Protein AF-X1SWH5-F1 (afdb_monomer_lite)

Radius of gyration: 16.76 Å; chains: 1; bounding box: 36×32×50 Å

InterPro domains:
  IPR051198 Tetrapyrrole and bacteriochlorophyll biosynthesis methyltransferases [PTHR43409] (1-98)
  IPR058240 Radical SAM superfamily [SSF102114] (1-66)

Secondary structure (DSSP, 8-state):
-B--TT--TTHHHHHHHHHHHTT-S-----B----TTSHHHHHHHHTT-B----GGG-SSSS--B--SSS-HHHHHHHHHHHHHHHTSHHHHHHTPPPTTSHHHHHHHHHHHHHHHHHTTSPPPS------PPP-

Organism: NCBI:txid412755

pLDDT: mean 90.1, std 16.13, range [32.81, 98.31]

Foldseek 3Di:
DDQAQPDALCVLVVVLVVCLVVLDLDDAFFDDADDPPDPVVVVQVVVVFQQADPPVQSPRQADRGAHNHDGSVSRNVSSLVSLQSCLPPVSLVSNQDDCVCVVSNVVSVVVSVVSNVVSVDDDDPDDDDPDDPDD

Structure (mmCIF, N/CA/C/O backbone):
data_AF-X1SWH5-F1
#
_entry.id   AF-X1SWH5-F1
#
loop_
_atom_site.group_PDB
_atom_site.id
_atom_site.type_symbol
_atom_site.label_atom_id
_atom_site.label_alt_id
_atom_site.label_comp_id
_atom_site.label_asym_id
_atom_site.label_entity_id
_atom_site.label_seq_id
_atom_site.pdbx_PDB_ins_code
_atom_site.Cartn_x
_atom_site.Cartn_y
_atom_site.Cartn_z
_atom_site.occupancy
_atom_site.B_iso_or_equiv
_atom_site.auth_seq_id
_atom_site.auth_comp_id
_atom_site.auth_asym_id
_atom_site.auth_atom_id
_atom_site.pdbx_PDB_model_num
ATOM 1 N N . MET A 1 1 ? -5.096 -1.523 -1.418 1.00 94.25 1 MET A N 1
ATOM 2 C CA . MET A 1 1 ? -5.476 -1.050 -0.074 1.00 94.25 1 MET A CA 1
ATOM 3 C C . MET A 1 1 ? -5.381 -2.231 0.873 1.00 94.25 1 MET A C 1
ATOM 5 O O . MET A 1 1 ? -5.726 -3.319 0.433 1.00 94.25 1 MET A O 1
ATOM 9 N N . PHE A 1 2 ? -4.889 -2.026 2.092 1.00 97.81 2 PHE A N 1
ATOM 10 C CA . PHE A 1 2 ? -4.657 -3.067 3.101 1.00 97.81 2 PHE A CA 1
ATOM 11 C C . PHE A 1 2 ? -5.334 -2.720 4.430 1.00 97.81 2 PHE A C 1
ATOM 13 O O . PHE A 1 2 ? -5.480 -1.539 4.747 1.00 97.81 2 PHE A O 1
ATOM 20 N N . GLY A 1 3 ? -5.667 -3.735 5.225 1.00 96.00 3 GLY A N 1
ATOM 21 C CA . GLY A 1 3 ? -6.173 -3.590 6.594 1.00 96.00 3 GLY A CA 1
ATOM 22 C C . GLY A 1 3 ? -7.627 -4.029 6.770 1.00 96.00 3 GLY A C 1
ATOM 23 O O . GLY A 1 3 ? -8.242 -3.705 7.781 1.00 96.00 3 GLY A O 1
ATOM 24 N N . PHE A 1 4 ? -8.209 -4.744 5.807 1.00 97.00 4 PHE A N 1
ATOM 25 C CA . PHE A 1 4 ? -9.553 -5.293 5.984 1.00 97.00 4 PHE A CA 1
ATOM 26 C C . PHE A 1 4 ? -9.565 -6.373 7.078 1.00 97.00 4 PHE A C 1
ATOM 28 O O . PHE A 1 4 ? -8.601 -7.115 7.231 1.00 97.00 4 PHE A O 1
ATOM 35 N N . ASP A 1 5 ? -10.683 -6.523 7.799 1.00 95.44 5 ASP A N 1
ATOM 36 C CA . ASP A 1 5 ? -10.810 -7.473 8.925 1.00 95.44 5 ASP A CA 1
ATOM 37 C C . ASP A 1 5 ? -10.507 -8.938 8.538 1.00 95.44 5 ASP A C 1
ATOM 39 O O . ASP A 1 5 ? -10.066 -9.738 9.362 1.00 95.44 5 ASP A O 1
ATOM 43 N N . SER A 1 6 ? -10.730 -9.302 7.272 1.00 95.88 6 SER A N 1
ATOM 44 C CA . SER A 1 6 ? -10.444 -10.639 6.741 1.00 95.88 6 SER A CA 1
ATOM 45 C C . SER A 1 6 ? -8.969 -10.879 6.403 1.00 95.88 6 SER A C 1
ATOM 47 O O . SER A 1 6 ? -8.603 -12.016 6.105 1.00 95.88 6 SER A O 1
ATOM 49 N N . GLU A 1 7 ? -8.144 -9.834 6.382 1.00 97.00 7 GLU A N 1
ATOM 50 C CA . GLU A 1 7 ? -6.743 -9.880 5.961 1.00 97.00 7 GLU A CA 1
ATOM 51 C C . GLU A 1 7 ? -5.811 -10.116 7.152 1.00 97.00 7 GLU A C 1
ATOM 53 O O . GLU A 1 7 ? -6.031 -9.597 8.241 1.00 97.00 7 GLU A O 1
ATOM 58 N N . ASP A 1 8 ? -4.754 -10.891 6.923 1.00 96.44 8 ASP A N 1
ATOM 59 C CA . ASP A 1 8 ? -3.642 -11.104 7.850 1.00 96.44 8 ASP A CA 1
ATOM 60 C C . ASP A 1 8 ? -2.317 -10.697 7.171 1.00 96.44 8 ASP A C 1
ATOM 62 O O . ASP A 1 8 ? -2.311 -10.217 6.033 1.00 96.44 8 ASP A O 1
ATOM 66 N N . ASN A 1 9 ? -1.183 -10.897 7.844 1.00 96.12 9 ASN A N 1
ATOM 67 C CA . ASN A 1 9 ? 0.137 -10.495 7.349 1.00 96.12 9 ASN A CA 1
ATOM 68 C C . ASN A 1 9 ? 0.542 -11.102 5.983 1.00 96.12 9 ASN A C 1
ATOM 70 O O . ASN A 1 9 ? 1.420 -10.553 5.318 1.00 96.12 9 ASN A O 1
ATOM 74 N N . ASN A 1 10 ? -0.089 -12.182 5.502 1.00 97.56 10 ASN A N 1
ATOM 75 C CA . ASN A 1 10 ? 0.206 -12.737 4.171 1.00 97.56 10 ASN A CA 1
ATOM 76 C C . ASN A 1 10 ? -0.327 -11.871 3.015 1.00 97.56 10 ASN A C 1
ATOM 78 O O . ASN A 1 10 ? 0.060 -12.072 1.858 1.00 97.56 10 ASN A O 1
ATOM 82 N N . ILE A 1 11 ? -1.220 -10.913 3.295 1.00 98.25 11 ILE A N 1
ATOM 83 C CA . ILE A 1 11 ? -1.898 -10.143 2.249 1.00 98.25 11 ILE A CA 1
ATOM 84 C C . ILE A 1 11 ? -0.929 -9.292 1.429 1.00 98.25 11 ILE A C 1
ATOM 86 O O . ILE A 1 11 ? -1.122 -9.132 0.218 1.00 98.25 11 ILE A O 1
ATOM 90 N N . PHE A 1 12 ? 0.125 -8.774 2.066 1.00 98.25 12 PHE A N 1
ATOM 91 C CA . PHE A 1 12 ? 1.104 -7.903 1.423 1.00 98.25 12 PHE A CA 1
ATOM 92 C C . PHE A 1 12 ? 1.818 -8.645 0.296 1.00 98.25 12 PHE A C 1
ATOM 94 O O . PHE A 1 12 ? 1.812 -8.185 -0.847 1.00 98.25 12 PHE A O 1
ATOM 101 N N . GLU A 1 13 ? 2.359 -9.828 0.597 1.00 98.25 13 GLU A N 1
ATOM 102 C CA . GLU A 1 13 ? 3.060 -10.675 -0.369 1.00 98.25 13 GLU A CA 1
ATOM 103 C C . GLU A 1 13 ? 2.132 -11.094 -1.506 1.00 98.25 13 GLU A C 1
ATOM 105 O O . GLU A 1 13 ? 2.430 -10.845 -2.674 1.00 98.25 13 GLU A O 1
ATOM 110 N N . ARG A 1 14 ? 0.946 -11.616 -1.175 1.00 98.25 14 ARG A N 1
ATOM 111 C CA . ARG A 1 14 ? -0.039 -12.060 -2.173 1.00 98.25 14 ARG A CA 1
ATOM 112 C C . ARG A 1 14 ? -0.435 -10.946 -3.136 1.00 98.25 14 ARG A C 1
ATOM 114 O O . ARG A 1 14 ? -0.593 -11.187 -4.335 1.00 98.25 14 ARG A O 1
ATOM 121 N N . THR A 1 15 ? -0.5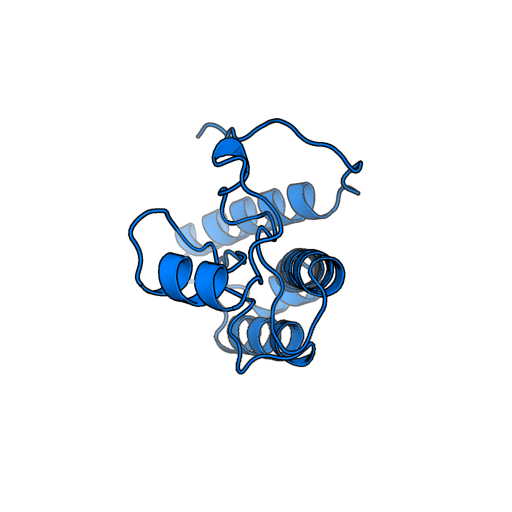98 -9.730 -2.624 1.00 98.31 15 THR A N 1
ATOM 122 C CA . THR A 1 15 ? -0.971 -8.567 -3.435 1.00 98.31 15 THR A CA 1
ATOM 123 C C . THR A 1 15 ? 0.185 -8.132 -4.332 1.00 98.31 15 THR A C 1
ATOM 125 O O . THR A 1 15 ? -0.009 -7.895 -5.527 1.00 98.31 15 THR A O 1
ATOM 128 N N . VAL A 1 16 ? 1.405 -8.071 -3.800 1.00 98.19 16 VAL A N 1
ATOM 129 C CA . VAL A 1 16 ? 2.598 -7.738 -4.589 1.00 98.19 16 VAL A CA 1
ATOM 130 C C . VAL A 1 16 ? 2.844 -8.781 -5.681 1.00 98.19 16 VAL A C 1
ATOM 132 O O . VAL A 1 16 ? 3.058 -8.420 -6.838 1.00 98.19 16 VAL A O 1
ATOM 135 N N . ASP A 1 17 ? 2.730 -10.066 -5.369 1.00 98.06 17 ASP A N 1
ATOM 136 C CA . ASP A 1 17 ? 2.888 -11.138 -6.349 1.00 98.06 17 ASP A CA 1
ATOM 137 C C . ASP A 1 17 ? 1.825 -11.086 -7.440 1.00 98.06 17 ASP A C 1
ATOM 139 O O . ASP A 1 17 ? 2.138 -11.227 -8.627 1.00 98.06 17 ASP A O 1
ATOM 143 N N . PHE A 1 18 ? 0.574 -10.813 -7.068 1.00 98.12 18 PHE A N 1
ATOM 144 C CA . PHE A 1 18 ? -0.502 -10.611 -8.028 1.00 98.12 18 PHE A CA 1
ATOM 145 C C . PHE A 1 18 ? -0.192 -9.459 -8.993 1.00 98.12 18 PHE A C 1
ATOM 147 O O . PHE A 1 18 ? -0.235 -9.648 -10.211 1.00 98.12 18 PHE A O 1
ATOM 154 N N . THR A 1 19 ? 0.167 -8.286 -8.464 1.00 97.56 19 THR A N 1
ATOM 155 C CA . THR A 1 19 ? 0.469 -7.091 -9.274 1.00 97.56 19 THR A CA 1
ATOM 156 C C . THR A 1 19 ? 1.688 -7.286 -10.182 1.00 97.56 19 THR A C 1
ATOM 158 O O . THR A 1 19 ? 1.680 -6.843 -11.334 1.00 97.56 19 THR A O 1
ATOM 161 N N . LYS A 1 20 ? 2.706 -8.023 -9.716 1.00 96.75 20 LYS A N 1
ATOM 162 C CA . LYS A 1 20 ? 3.853 -8.447 -10.531 1.00 96.75 20 LYS A CA 1
ATOM 163 C C . LYS A 1 20 ? 3.450 -9.395 -11.650 1.00 96.75 20 LYS A C 1
ATOM 165 O O . LYS A 1 20 ? 3.885 -9.216 -12.787 1.00 96.75 20 LYS A O 1
ATOM 170 N N . ARG A 1 21 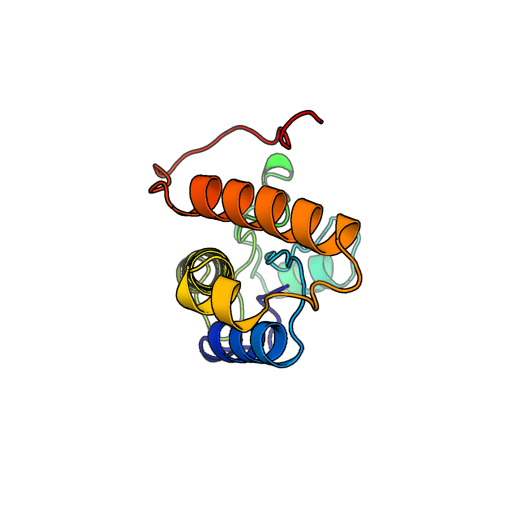? 2.611 -10.388 -11.347 1.00 97.38 21 ARG A N 1
ATOM 171 C CA . ARG A 1 21 ? 2.163 -11.408 -12.302 1.00 97.38 21 ARG A CA 1
ATOM 172 C C . ARG A 1 21 ? 1.390 -10.806 -13.470 1.00 97.38 21 ARG A C 1
ATOM 174 O O . ARG A 1 21 ? 1.618 -11.208 -14.606 1.00 97.38 21 ARG A O 1
ATOM 181 N N . ILE A 1 22 ? 0.519 -9.834 -13.204 1.00 97.31 22 ILE A N 1
ATOM 182 C CA . ILE A 1 22 ? -0.249 -9.144 -14.254 1.00 97.31 22 ILE A CA 1
ATOM 183 C C . ILE A 1 22 ? 0.536 -8.014 -14.937 1.00 97.31 22 ILE A C 1
ATOM 185 O O . ILE A 1 22 ? 0.008 -7.375 -15.840 1.00 97.31 22 ILE A O 1
ATOM 189 N N . ARG A 1 23 ? 1.791 -7.777 -14.524 1.00 96.25 23 ARG A N 1
ATOM 190 C CA . ARG A 1 23 ? 2.688 -6.751 -15.072 1.00 96.25 23 ARG A CA 1
ATOM 191 C C . ARG A 1 23 ? 2.065 -5.352 -15.088 1.00 96.25 23 ARG A C 1
ATOM 193 O O . ARG A 1 23 ? 2.104 -4.674 -16.111 1.00 96.25 23 ARG A O 1
ATOM 200 N N . LEU A 1 24 ? 1.495 -4.917 -13.958 1.00 96.62 24 LEU A N 1
ATOM 201 C CA . LEU A 1 24 ? 1.074 -3.516 -13.822 1.00 96.62 24 LEU A CA 1
ATOM 202 C C . LEU A 1 24 ? 2.264 -2.593 -14.065 1.00 96.62 24 LEU A C 1
ATOM 204 O O . LEU A 1 24 ? 3.354 -2.900 -13.596 1.00 96.62 24 LEU A O 1
ATOM 208 N N . ASP A 1 25 ? 2.063 -1.461 -14.732 1.00 95.69 25 ASP A N 1
ATOM 209 C CA . ASP A 1 25 ? 3.144 -0.496 -14.957 1.00 95.69 25 ASP A CA 1
ATOM 210 C C . ASP A 1 25 ? 3.513 0.224 -13.653 1.00 95.69 25 ASP A C 1
ATOM 212 O O . ASP A 1 25 ? 4.694 0.324 -13.309 1.00 95.69 25 ASP A O 1
ATOM 216 N N . LEU A 1 26 ? 2.486 0.643 -12.905 1.00 96.19 26 LEU A N 1
ATOM 217 C CA . LEU A 1 26 ? 2.561 1.342 -11.624 1.00 96.19 26 LEU A CA 1
ATOM 218 C C . LEU A 1 26 ? 1.501 0.789 -10.666 1.00 96.19 26 LEU A C 1
ATOM 220 O O . LEU A 1 26 ? 0.443 0.323 -11.093 1.00 96.19 26 LEU A O 1
ATOM 224 N N . ALA A 1 27 ? 1.781 0.863 -9.370 1.00 96.19 27 ALA A N 1
ATOM 225 C CA . ALA A 1 27 ? 0.846 0.500 -8.314 1.00 96.19 27 ALA A CA 1
ATOM 226 C C . ALA A 1 27 ? 0.945 1.493 -7.154 1.00 96.19 27 ALA A C 1
ATOM 228 O O . ALA A 1 27 ? 2.024 2.023 -6.874 1.00 96.19 27 ALA A O 1
ATOM 229 N N . GLN A 1 28 ? -0.186 1.709 -6.481 1.00 95.50 28 GLN A N 1
ATOM 230 C CA . GLN A 1 28 ? -0.258 2.442 -5.223 1.00 95.50 28 GLN A CA 1
ATOM 231 C C . GLN A 1 28 ? -0.747 1.512 -4.116 1.00 95.50 28 GLN A C 1
ATOM 233 O O . GLN A 1 28 ? -1.763 0.829 -4.268 1.00 95.50 28 GLN A O 1
ATOM 238 N N . PHE A 1 29 ? -0.037 1.511 -2.991 1.00 96.56 29 PHE A N 1
ATOM 239 C CA . PHE A 1 29 ? -0.416 0.748 -1.809 1.00 96.56 29 PHE A CA 1
ATOM 240 C C . PHE A 1 29 ? -0.786 1.694 -0.670 1.00 96.56 29 PHE A C 1
ATOM 242 O O . PHE A 1 29 ? 0.028 2.500 -0.221 1.00 96.56 29 PHE A O 1
ATOM 249 N N . THR A 1 30 ? -2.023 1.572 -0.205 1.00 96.31 30 THR A N 1
ATOM 250 C CA . THR A 1 30 ? -2.633 2.421 0.821 1.00 96.31 30 THR A CA 1
ATOM 251 C C . THR A 1 30 ? -3.127 1.592 1.998 1.00 96.31 30 THR A C 1
ATOM 253 O O . THR A 1 30 ? -3.363 0.387 1.862 1.00 96.31 30 THR A O 1
ATOM 256 N N . VAL A 1 31 ? -3.315 2.250 3.137 1.00 96.00 31 VAL A N 1
ATOM 257 C CA . VAL A 1 31 ? -4.054 1.721 4.285 1.00 96.00 31 VAL A CA 1
ATOM 258 C C . VAL A 1 31 ? -5.545 2.015 4.107 1.00 96.00 31 VAL A C 1
ATOM 260 O O . VAL A 1 31 ? -5.922 3.041 3.543 1.00 96.00 31 VAL A O 1
ATOM 263 N N . LEU A 1 32 ? -6.397 1.098 4.562 1.00 96.88 32 LEU A N 1
ATOM 264 C CA . LEU A 1 32 ? -7.825 1.330 4.718 1.00 96.88 32 LEU A CA 1
ATOM 265 C C . LEU A 1 32 ? -8.045 2.497 5.687 1.00 96.88 32 LEU A C 1
ATOM 267 O O . LEU A 1 32 ? -7.676 2.424 6.851 1.00 96.88 32 LEU A O 1
ATOM 271 N N . THR A 1 33 ? -8.652 3.581 5.218 1.00 95.94 33 THR A N 1
ATOM 272 C CA . THR A 1 33 ? -8.881 4.766 6.052 1.00 95.94 33 THR A CA 1
ATOM 273 C C . THR A 1 33 ? -10.379 4.945 6.288 1.00 95.94 33 THR A C 1
ATOM 275 O O . THR A 1 33 ? -11.113 5.227 5.336 1.00 95.94 33 THR A O 1
ATOM 278 N N . PRO A 1 34 ? -10.871 4.775 7.529 1.00 96.19 34 PRO A N 1
ATOM 279 C CA . PRO A 1 34 ? -12.271 5.016 7.850 1.00 96.19 34 PRO A CA 1
ATOM 280 C C . PRO A 1 34 ? -12.581 6.513 7.801 1.00 96.19 34 PRO A C 1
ATOM 282 O O . PRO A 1 34 ? -12.290 7.248 8.730 1.00 96.19 34 PRO A O 1
ATOM 285 N N . LEU A 1 35 ? -13.175 7.000 6.716 1.00 95.25 35 LEU A N 1
ATOM 286 C CA . LEU A 1 35 ? -13.490 8.426 6.594 1.00 95.25 35 LEU A CA 1
ATOM 287 C C . LEU A 1 35 ? -14.697 8.826 7.467 1.00 95.25 35 LEU A C 1
ATOM 289 O O . LEU A 1 35 ? -15.596 7.999 7.683 1.00 95.25 35 LEU A O 1
ATOM 293 N N . PRO A 1 36 ? -14.761 10.082 7.953 1.00 91.75 36 PRO A N 1
ATOM 294 C CA . PRO A 1 36 ? -15.894 10.551 8.745 1.00 91.75 36 PRO A CA 1
ATOM 295 C C . PRO A 1 36 ? -17.217 10.382 7.988 1.00 91.75 36 PRO A C 1
ATOM 297 O O . PRO A 1 36 ? -17.296 10.618 6.785 1.00 91.75 36 PRO A O 1
ATOM 300 N N . GLY A 1 37 ? -18.262 9.953 8.700 1.00 92.56 37 GLY A N 1
ATOM 301 C CA . GLY A 1 37 ? -19.593 9.720 8.126 1.00 92.56 37 GLY A CA 1
ATOM 302 C C . GLY A 1 37 ? -19.753 8.403 7.356 1.00 92.56 37 GLY A C 1
ATOM 303 O O . GLY A 1 37 ? -20.854 8.106 6.899 1.00 92.56 37 GLY A O 1
ATOM 304 N N . THR A 1 38 ? -18.702 7.585 7.224 1.00 96.44 38 THR A N 1
ATOM 305 C CA . THR A 1 38 ? -18.816 6.264 6.587 1.00 96.44 38 THR A CA 1
ATOM 306 C C . THR A 1 38 ? -19.338 5.195 7.557 1.00 96.44 38 THR A C 1
ATOM 308 O O . THR A 1 38 ? -19.043 5.255 8.755 1.00 96.44 38 THR A O 1
ATOM 311 N N . PRO A 1 39 ? -20.039 4.154 7.063 1.00 97.56 39 PRO A N 1
ATOM 312 C CA . PRO A 1 39 ? -20.421 3.007 7.890 1.00 97.56 39 PRO A CA 1
ATOM 313 C C . PRO A 1 39 ? -19.221 2.313 8.543 1.00 97.56 39 PRO A C 1
ATOM 315 O O . PRO A 1 39 ? -19.312 1.853 9.676 1.00 97.56 39 PRO A O 1
ATOM 318 N N . LEU A 1 40 ? -18.077 2.281 7.849 1.00 96.56 40 LEU A N 1
ATOM 319 C CA . LEU A 1 40 ? -16.835 1.719 8.377 1.00 96.56 40 LEU A CA 1
ATOM 320 C C . LEU A 1 40 ? -16.342 2.489 9.609 1.00 96.56 40 LEU A C 1
ATOM 322 O O . LEU A 1 40 ? -15.976 1.870 10.601 1.00 96.56 40 LEU A O 1
ATOM 326 N N . MET A 1 41 ? -16.362 3.825 9.563 1.00 97.00 41 MET A N 1
ATOM 327 C CA . MET A 1 41 ? -16.003 4.664 10.708 1.00 97.00 41 MET A CA 1
ATOM 328 C C . MET A 1 41 ? -16.937 4.423 11.899 1.00 97.00 41 MET A C 1
ATOM 330 O O . MET A 1 41 ? -16.458 4.247 13.015 1.00 97.00 41 MET A O 1
ATOM 334 N N . ALA A 1 42 ? -18.254 4.372 11.673 1.00 97.69 42 ALA A N 1
ATOM 335 C CA . ALA A 1 42 ? -19.215 4.092 12.742 1.00 97.69 42 ALA A CA 1
ATOM 336 C C . ALA A 1 42 ? -18.958 2.722 13.393 1.00 97.69 42 ALA A C 1
ATOM 338 O O . ALA A 1 42 ? -18.828 2.645 14.612 1.00 97.69 42 ALA A O 1
ATOM 339 N N . LYS A 1 43 ? -18.785 1.678 12.571 1.00 97.75 43 LYS A N 1
ATOM 340 C CA . LYS A 1 43 ? -18.470 0.317 13.022 1.00 97.75 43 LYS A CA 1
ATOM 341 C C . LYS A 1 43 ? -17.183 0.276 13.852 1.00 97.75 43 LYS A C 1
ATOM 343 O O . LYS A 1 43 ? -17.183 -0.239 14.961 1.00 97.75 43 LYS A O 1
ATOM 348 N N . LEU A 1 44 ? -16.084 0.832 13.341 1.00 97.56 44 LEU A N 1
ATOM 349 C CA . LEU A 1 44 ? -14.793 0.781 14.038 1.00 97.56 44 LEU A CA 1
ATOM 350 C C . LEU A 1 44 ? -14.781 1.610 15.329 1.00 97.56 44 LEU A C 1
ATOM 352 O O . LEU A 1 44 ? -14.068 1.252 16.265 1.00 97.56 44 LEU A O 1
ATOM 356 N N . LYS A 1 45 ? -15.571 2.690 15.405 1.00 97.00 45 LYS A N 1
ATOM 357 C CA . LYS A 1 45 ? -15.788 3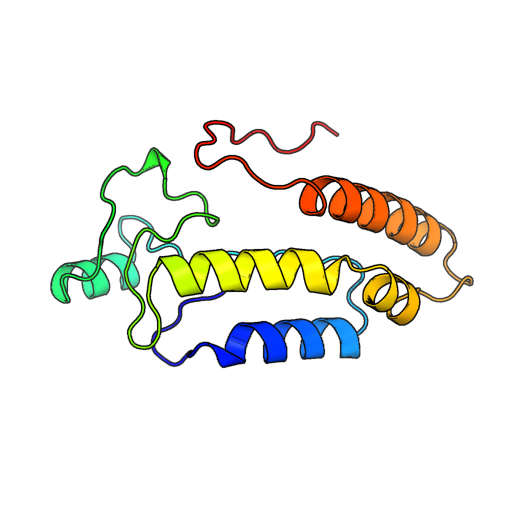.433 16.656 1.00 97.00 45 LYS A CA 1
ATOM 358 C C . LYS A 1 45 ? -16.563 2.614 17.681 1.00 97.00 45 LYS A C 1
ATOM 360 O O . LYS A 1 45 ? -16.163 2.589 18.838 1.00 97.00 45 LYS A O 1
ATOM 365 N N . GLU A 1 46 ? -17.636 1.946 17.262 1.00 97.81 46 GLU A N 1
ATOM 366 C CA . GLU A 1 46 ? -18.422 1.057 18.128 1.00 97.81 46 GLU A CA 1
ATOM 367 C C . GLU A 1 46 ? -17.573 -0.106 18.661 1.00 97.81 46 GLU A C 1
ATOM 369 O O . GLU A 1 46 ? -17.649 -0.444 19.839 1.00 97.81 46 GLU A O 1
ATOM 374 N N . GLU A 1 47 ? -16.698 -0.660 17.822 1.00 97.50 47 GLU A N 1
ATOM 375 C CA . GLU A 1 47 ? -15.750 -1.714 18.197 1.00 97.50 47 GLU A CA 1
ATOM 376 C C . GLU A 1 47 ? -14.553 -1.208 19.028 1.00 97.50 47 GLU A C 1
ATOM 378 O O . GLU A 1 47 ? -13.743 -2.018 19.471 1.00 97.50 47 GLU A O 1
ATOM 383 N N . GLY A 1 48 ? -14.404 0.108 19.235 1.00 97.50 48 GLY A N 1
ATOM 384 C CA . GLY A 1 48 ? -13.287 0.686 19.993 1.00 97.50 48 GLY A CA 1
ATOM 385 C C . GLY A 1 48 ? -11.922 0.555 19.307 1.00 97.50 48 GLY A C 1
ATOM 386 O O . GLY A 1 48 ? -10.898 0.539 19.980 1.00 97.50 48 GLY A O 1
ATOM 387 N N . ARG A 1 49 ? -11.896 0.442 17.973 1.00 97.62 49 ARG A N 1
ATOM 388 C CA . ARG A 1 49 ? -10.689 0.147 17.176 1.00 97.62 49 ARG A CA 1
ATOM 389 C C . ARG A 1 49 ? -10.056 1.367 16.510 1.00 97.62 49 ARG A C 1
ATOM 391 O O . ARG A 1 49 ? -9.055 1.221 15.815 1.00 97.62 49 ARG A O 1
ATOM 398 N N . ILE A 1 50 ? -10.624 2.561 16.670 1.00 97.56 50 ILE A N 1
ATOM 399 C CA . ILE A 1 50 ? -9.989 3.807 16.218 1.00 97.56 50 ILE A CA 1
ATOM 400 C C . ILE A 1 50 ? -8.869 4.167 17.196 1.00 97.56 50 ILE A C 1
ATOM 402 O O . ILE A 1 50 ? -9.127 4.333 18.384 1.00 97.56 50 ILE A O 1
ATOM 406 N N . VAL A 1 51 ? -7.640 4.301 16.691 1.00 96.25 51 VAL A N 1
ATOM 407 C CA . VAL A 1 51 ? -6.454 4.628 17.508 1.00 96.25 51 VAL A CA 1
ATOM 408 C C . VAL A 1 51 ? -5.956 6.059 17.292 1.00 96.25 51 VAL A C 1
ATOM 410 O O . VAL A 1 51 ? -5.091 6.527 18.026 1.00 96.25 51 VAL A O 1
ATOM 413 N N . GLU A 1 52 ? -6.485 6.760 16.286 1.00 94.56 52 GLU A N 1
ATOM 414 C CA . GLU A 1 52 ? -6.136 8.143 15.963 1.00 94.56 52 GLU A CA 1
ATOM 415 C C . GLU A 1 52 ? -7.394 8.940 15.605 1.00 94.56 52 GLU A C 1
ATOM 417 O O . GLU A 1 52 ? -8.126 8.589 14.679 1.00 94.56 52 GLU A O 1
ATOM 422 N N . GLU A 1 53 ? -7.639 10.038 16.317 1.00 91.62 53 GLU A N 1
ATOM 423 C CA . GLU A 1 53 ? -8.800 10.911 16.098 1.00 91.62 53 GLU A CA 1
ATOM 424 C C . GLU A 1 53 ? -8.449 12.192 15.336 1.00 91.62 53 GLU A C 1
ATOM 426 O O . GLU A 1 53 ? -9.342 12.879 14.833 1.00 91.62 53 GLU A O 1
ATOM 431 N N . ASN A 1 54 ? -7.160 12.521 15.209 1.00 92.75 54 ASN A N 1
ATOM 432 C CA . ASN A 1 54 ? -6.728 13.657 14.421 1.00 92.75 54 ASN A CA 1
ATOM 433 C C . ASN A 1 54 ? -6.938 13.382 12.928 1.00 92.75 54 ASN A C 1
ATOM 435 O O . ASN A 1 54 ? -6.153 12.697 12.269 1.00 92.75 54 ASN A O 1
ATOM 439 N N . TRP A 1 55 ? -7.978 14.002 12.378 1.00 90.62 55 TRP A N 1
ATOM 440 C CA . TRP A 1 55 ? -8.351 13.920 10.969 1.00 90.62 55 TRP A CA 1
ATOM 441 C C . TRP A 1 55 ? -7.238 14.320 9.997 1.00 90.62 55 TRP A C 1
ATOM 443 O O . TRP A 1 55 ? -7.240 13.840 8.866 1.00 90.62 55 TRP A O 1
ATOM 453 N N . SER A 1 56 ? -6.256 15.131 10.411 1.00 91.56 56 SER A N 1
ATOM 454 C CA . SER A 1 56 ? -5.116 15.472 9.549 1.00 91.56 56 SER A CA 1
ATOM 455 C C . SER A 1 56 ? -4.250 14.258 9.194 1.00 91.56 56 SER A C 1
ATOM 457 O O . SER A 1 56 ? -3.464 14.329 8.256 1.00 91.56 56 SER A O 1
ATOM 459 N N . ARG A 1 57 ? -4.383 13.148 9.933 1.00 91.69 57 ARG A N 1
ATOM 460 C CA . ARG A 1 57 ? -3.653 11.892 9.706 1.00 91.69 57 ARG A CA 1
ATOM 461 C C . ARG A 1 57 ? -4.421 10.882 8.852 1.00 91.69 57 ARG A C 1
ATOM 463 O O . ARG A 1 57 ? -3.934 9.782 8.618 1.00 91.69 57 ARG A O 1
ATOM 470 N N . TYR A 1 58 ? -5.616 11.226 8.375 1.00 93.69 58 TYR A N 1
ATOM 471 C CA . TYR A 1 58 ? -6.449 10.355 7.541 1.00 93.69 58 TYR A CA 1
ATOM 472 C C . TYR A 1 58 ? -6.027 10.483 6.068 1.00 93.69 58 TYR A C 1
ATOM 474 O O . TYR A 1 58 ? -6.794 10.897 5.205 1.00 93.69 58 TYR A O 1
ATOM 482 N N . ASP A 1 59 ? -4.768 10.137 5.803 1.00 92.38 59 ASP A N 1
ATOM 483 C CA . ASP A 1 59 ? -4.028 10.413 4.564 1.00 92.38 59 ASP A CA 1
ATOM 484 C C . ASP A 1 59 ? -3.861 9.186 3.641 1.00 92.38 59 ASP A C 1
ATOM 486 O O . ASP A 1 59 ? -3.080 9.219 2.691 1.00 92.38 59 ASP A O 1
ATOM 490 N N . PHE A 1 60 ? -4.561 8.078 3.921 1.00 93.75 60 PHE A N 1
ATOM 491 C CA . PHE A 1 60 ? -4.421 6.776 3.237 1.00 93.75 60 PHE A CA 1
ATOM 492 C C . PHE A 1 60 ? -3.038 6.112 3.355 1.00 93.75 60 PHE A C 1
ATOM 494 O O . PHE A 1 60 ? -2.804 5.031 2.801 1.00 93.75 60 PHE A O 1
ATOM 501 N N . GLY A 1 61 ? -2.112 6.717 4.093 1.00 90.75 61 GLY A N 1
ATOM 502 C CA . GLY A 1 61 ? -0.789 6.199 4.398 1.00 90.75 61 GLY A CA 1
ATOM 503 C C . GLY A 1 61 ? -0.657 5.722 5.843 1.00 90.75 61 GLY A C 1
ATOM 504 O O . GLY A 1 61 ? 0.064 4.748 6.074 1.00 90.75 61 GLY A O 1
ATOM 505 N N . THR A 1 62 ? -1.348 6.375 6.771 1.00 92.25 62 THR A N 1
ATOM 506 C CA . THR A 1 62 ? -1.291 6.154 8.216 1.00 92.25 62 THR A CA 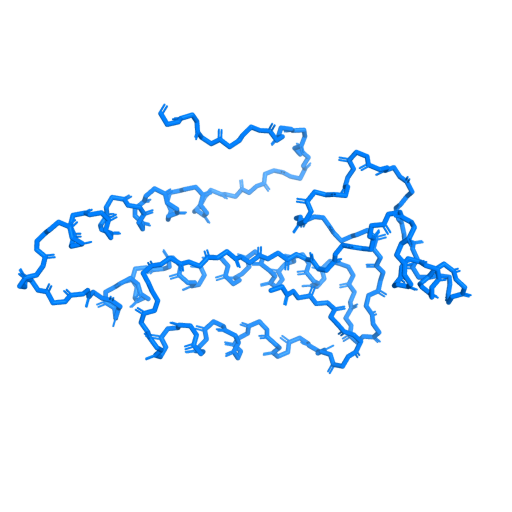1
ATOM 507 C C . THR A 1 62 ? -2.340 5.135 8.670 1.00 92.25 62 THR A C 1
ATOM 509 O O . THR A 1 62 ? -3.489 5.151 8.226 1.00 92.25 62 THR A O 1
ATOM 512 N N . ALA A 1 63 ? -1.954 4.244 9.588 1.00 95.06 63 ALA A N 1
ATOM 513 C CA . ALA A 1 63 ? -2.886 3.351 10.272 1.00 95.06 63 ALA A CA 1
ATOM 514 C C . ALA A 1 63 ? -3.572 4.097 11.427 1.00 95.06 63 ALA A C 1
ATOM 516 O O . ALA A 1 63 ? -3.007 4.243 12.505 1.00 95.06 63 ALA A O 1
ATOM 517 N N . VAL A 1 64 ? -4.785 4.594 11.173 1.00 96.56 64 VAL A N 1
ATOM 518 C CA . VAL A 1 64 ? -5.609 5.343 12.147 1.00 96.56 64 VAL A CA 1
ATOM 519 C C . VAL A 1 64 ? -6.581 4.454 12.938 1.00 96.56 64 VAL A C 1
ATOM 521 O O . VAL A 1 64 ? -7.335 4.927 13.786 1.00 96.56 64 VAL A O 1
ATOM 524 N N . PHE A 1 65 ? -6.574 3.152 12.658 1.00 97.25 65 PHE A N 1
ATOM 525 C CA . PHE A 1 65 ? -7.374 2.135 13.333 1.00 97.25 65 PHE A CA 1
ATOM 526 C C . PHE A 1 65 ? -6.575 0.830 13.435 1.00 97.25 65 PHE A C 1
ATOM 528 O O . PHE A 1 65 ? -5.659 0.613 12.639 1.00 97.25 65 PHE A O 1
ATOM 535 N N . GLU A 1 66 ? -6.944 -0.040 14.371 1.00 97.00 66 GLU A N 1
ATOM 536 C CA . GLU A 1 66 ? -6.327 -1.353 14.574 1.00 97.00 66 GLU A CA 1
ATOM 537 C C . GLU A 1 66 ? -7.081 -2.457 13.795 1.00 97.00 66 GLU A C 1
ATOM 539 O O . GLU A 1 66 ? -8.270 -2.695 14.050 1.00 97.00 66 GLU A O 1
ATOM 544 N N . PRO A 1 67 ? -6.451 -3.140 12.816 1.00 96.56 67 PRO A N 1
ATOM 545 C CA . PRO A 1 67 ? -7.021 -4.312 12.140 1.00 96.56 67 PRO A CA 1
ATOM 546 C C . PRO A 1 67 ? -7.247 -5.503 13.088 1.00 96.56 67 PRO A C 1
ATOM 548 O O . PRO A 1 67 ? -6.612 -5.606 14.126 1.00 96.56 67 PRO A O 1
ATOM 551 N N . GLN A 1 68 ? -8.111 -6.459 12.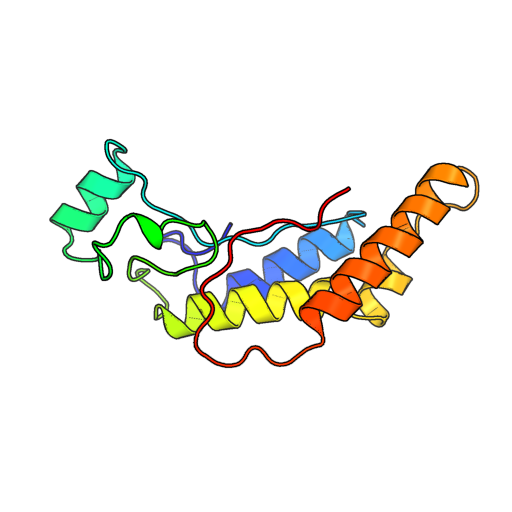723 1.00 96.31 68 GLN A N 1
ATOM 552 C CA . GLN A 1 68 ? -8.406 -7.605 13.607 1.00 96.31 68 GLN A CA 1
ATOM 553 C C . GLN A 1 68 ? -7.272 -8.634 13.710 1.00 96.31 68 GLN A C 1
ATOM 555 O O . GLN A 1 68 ? -7.237 -9.408 14.664 1.00 96.31 68 GLN A O 1
ATOM 560 N N . ARG A 1 69 ? -6.398 -8.724 12.700 1.00 97.31 69 ARG A N 1
ATOM 561 C CA . ARG A 1 69 ? -5.437 -9.838 12.559 1.00 97.31 69 ARG A CA 1
ATOM 562 C C . ARG A 1 69 ? -3.987 -9.385 12.387 1.00 97.31 69 ARG A C 1
ATOM 564 O O . ARG A 1 69 ? -3.152 -10.198 11.998 1.00 97.31 69 ARG A O 1
ATOM 571 N N . MET A 1 70 ? -3.712 -8.106 12.627 1.00 96.50 70 MET A N 1
ATOM 572 C CA . MET A 1 70 ? -2.372 -7.519 12.630 1.00 96.50 70 MET A CA 1
ATOM 573 C C . MET A 1 70 ? -2.389 -6.198 13.402 1.00 96.50 70 MET A C 1
ATOM 575 O O . MET A 1 70 ? -3.422 -5.528 13.440 1.00 96.50 70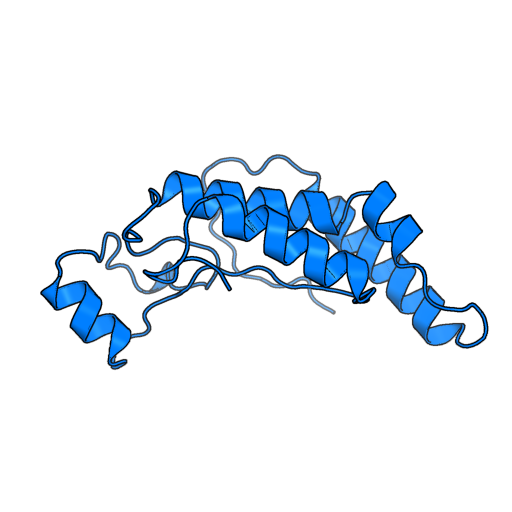 MET A O 1
ATOM 579 N N . SER A 1 71 ? -1.251 -5.806 13.966 1.00 96.38 71 SER A N 1
ATOM 580 C CA . SER A 1 71 ? -1.095 -4.505 14.615 1.00 96.38 71 SER A CA 1
ATOM 581 C C . SER A 1 71 ? -1.030 -3.363 13.593 1.00 96.38 71 SER A C 1
ATOM 583 O O . SER A 1 71 ? -0.820 -3.560 12.389 1.00 96.38 71 SER A O 1
ATOM 585 N N . THR A 1 72 ? -1.180 -2.129 14.068 1.00 95.44 72 THR A N 1
ATOM 586 C CA . THR A 1 72 ? -1.017 -0.926 13.238 1.00 95.44 72 THR A CA 1
ATOM 587 C C . THR A 1 72 ? 0.406 -0.812 12.683 1.00 95.44 72 THR A C 1
ATOM 589 O O . THR A 1 72 ? 0.591 -0.436 11.523 1.00 95.44 72 THR A O 1
ATOM 592 N N . GLU A 1 73 ? 1.421 -1.199 13.460 1.00 94.50 73 GLU A N 1
ATOM 593 C CA . GLU A 1 73 ? 2.816 -1.228 13.023 1.00 94.50 73 GLU A CA 1
ATOM 594 C C . GLU A 1 73 ? 3.055 -2.286 11.950 1.00 94.50 73 GLU A C 1
ATOM 596 O O . GLU A 1 73 ? 3.772 -2.018 10.984 1.00 94.50 73 GLU A O 1
ATOM 601 N N . GLU A 1 74 ? 2.474 -3.479 12.101 1.00 96.69 74 GLU A N 1
ATOM 602 C CA . GLU A 1 74 ? 2.538 -4.530 11.082 1.00 96.69 74 GLU A CA 1
ATOM 603 C C . GLU A 1 74 ? 1.900 -4.056 9.776 1.00 96.69 74 GLU A C 1
ATOM 605 O O . GLU A 1 74 ? 2.502 -4.204 8.710 1.00 96.69 74 GLU A O 1
ATOM 610 N N . LEU A 1 75 ? 0.745 -3.388 9.856 1.00 97.12 75 LEU A N 1
ATOM 611 C CA . LEU A 1 75 ? 0.066 -2.823 8.694 1.00 97.12 75 LEU A CA 1
ATOM 612 C C . LEU A 1 75 ? 0.916 -1.772 7.969 1.00 97.12 75 LEU A C 1
ATOM 614 O O . LEU A 1 75 ? 1.064 -1.818 6.742 1.00 97.12 75 LEU A O 1
ATOM 618 N N . VAL A 1 76 ? 1.501 -0.831 8.714 1.00 95.00 76 VAL A N 1
ATOM 619 C CA . VAL A 1 76 ? 2.364 0.212 8.143 1.00 95.00 76 VAL A CA 1
ATOM 620 C C . VAL A 1 76 ? 3.614 -0.411 7.521 1.00 95.00 76 VAL A C 1
ATOM 622 O O . VAL A 1 76 ? 3.900 -0.151 6.349 1.00 95.00 76 VAL A O 1
ATOM 625 N N . LYS A 1 77 ? 4.321 -1.283 8.250 1.00 95.31 77 LYS A N 1
ATOM 626 C CA . LYS A 1 77 ? 5.540 -1.949 7.761 1.00 95.31 77 LYS A CA 1
ATOM 627 C C . LYS A 1 77 ? 5.266 -2.829 6.545 1.00 95.31 77 LYS A C 1
ATOM 629 O O . LYS A 1 77 ? 6.051 -2.805 5.598 1.00 95.31 77 LYS A O 1
ATOM 634 N N . GLY A 1 78 ? 4.161 -3.571 6.544 1.00 96.94 78 GLY A N 1
ATOM 635 C CA . GLY A 1 78 ? 3.739 -4.422 5.434 1.00 96.94 78 GLY A CA 1
ATOM 636 C C . GLY A 1 78 ? 3.415 -3.617 4.177 1.00 96.94 78 GLY A C 1
ATOM 637 O O . GLY A 1 78 ? 3.891 -3.945 3.087 1.00 96.94 78 GLY A O 1
ATOM 638 N N . LYS A 1 79 ? 2.697 -2.495 4.319 1.00 96.69 79 LYS A N 1
ATOM 639 C CA . LYS A 1 79 ? 2.457 -1.557 3.212 1.00 96.69 79 LYS A CA 1
ATOM 640 C C . LYS A 1 79 ? 3.769 -0.987 2.662 1.00 96.69 79 LYS A C 1
ATOM 642 O O . LYS A 1 79 ? 3.951 -0.941 1.448 1.00 96.69 79 LYS A O 1
ATOM 647 N N . GLU A 1 80 ? 4.681 -0.531 3.518 1.00 95.25 80 GLU A N 1
ATOM 648 C CA . GLU A 1 80 ? 5.972 0.009 3.069 1.00 95.25 80 GLU A CA 1
ATOM 649 C C . GLU A 1 80 ? 6.847 -1.051 2.395 1.00 95.25 80 GLU A C 1
ATOM 651 O O . GLU A 1 80 ? 7.490 -0.779 1.380 1.00 95.25 80 GLU A O 1
ATOM 656 N N . TRP A 1 81 ? 6.838 -2.276 2.922 1.00 96.88 81 TRP A N 1
ATOM 657 C CA . TRP A 1 81 ? 7.467 -3.417 2.270 1.00 96.88 81 TRP A CA 1
ATOM 658 C C . TRP A 1 81 ? 6.874 -3.649 0.877 1.00 96.88 81 TRP A C 1
ATOM 660 O O . TRP A 1 81 ? 7.636 -3.812 -0.073 1.00 96.88 81 TRP A O 1
ATOM 670 N N . ALA A 1 82 ? 5.548 -3.564 0.719 1.00 97.88 82 ALA A N 1
ATOM 671 C CA . ALA A 1 82 ? 4.897 -3.746 -0.576 1.00 97.88 82 ALA A CA 1
ATOM 672 C C . ALA A 1 82 ? 5.355 -2.713 -1.619 1.00 97.88 82 ALA A C 1
ATOM 674 O O . ALA A 1 82 ? 5.628 -3.075 -2.766 1.00 97.88 82 ALA A O 1
ATOM 675 N N . TRP A 1 83 ? 5.518 -1.447 -1.218 1.00 97.00 83 TRP A N 1
ATOM 676 C CA . TRP A 1 83 ? 6.102 -0.411 -2.074 1.00 97.00 83 TRP A CA 1
ATOM 677 C C . TRP A 1 83 ? 7.533 -0.754 -2.501 1.00 97.00 83 TRP A C 1
ATOM 679 O O . TRP A 1 83 ? 7.826 -0.783 -3.700 1.00 97.00 83 TRP A O 1
ATOM 689 N N . ARG A 1 84 ? 8.415 -1.067 -1.542 1.00 96.44 84 ARG A N 1
ATOM 690 C CA . ARG A 1 84 ? 9.821 -1.412 -1.823 1.00 96.44 84 ARG A CA 1
ATOM 691 C C . ARG A 1 84 ? 9.949 -2.633 -2.723 1.00 96.44 84 ARG A C 1
ATOM 693 O O . ARG A 1 84 ? 10.766 -2.647 -3.642 1.00 96.44 84 ARG A O 1
ATOM 700 N N . GLU A 1 85 ? 9.129 -3.645 -2.478 1.00 97.69 85 GLU A N 1
ATOM 701 C CA . GLU A 1 85 ? 9.182 -4.907 -3.199 1.00 97.69 85 GLU A CA 1
ATOM 702 C C . GLU A 1 85 ? 8.611 -4.786 -4.621 1.00 97.69 85 GLU A C 1
ATOM 704 O O . GLU A 1 85 ? 9.144 -5.384 -5.561 1.00 97.69 85 GLU A O 1
ATOM 709 N N . PHE A 1 86 ? 7.568 -3.974 -4.826 1.00 97.88 86 PHE A N 1
ATOM 710 C CA . PHE A 1 86 ? 7.011 -3.718 -6.156 1.00 97.88 86 PHE A CA 1
ATOM 711 C C . PHE A 1 86 ? 7.932 -2.852 -7.035 1.00 97.88 86 PHE A C 1
ATOM 713 O O . PHE A 1 86 ? 8.038 -3.120 -8.238 1.00 97.88 86 PHE A O 1
ATOM 720 N N . TYR A 1 87 ? 8.634 -1.869 -6.457 1.00 97.25 87 TYR A N 1
ATOM 721 C CA . TYR A 1 87 ? 9.611 -1.008 -7.151 1.00 97.25 87 TYR A CA 1
ATOM 722 C C . TYR A 1 87 ? 11.073 -1.483 -6.990 1.00 97.25 87 TYR A C 1
ATOM 724 O O . TYR A 1 87 ? 12.038 -0.744 -7.225 1.00 97.25 87 TYR A O 1
ATOM 732 N N . SER A 1 88 ? 11.269 -2.753 -6.625 1.00 96.62 88 SER A N 1
ATOM 733 C CA . SER A 1 88 ? 12.579 -3.404 -6.655 1.00 96.62 88 SER A CA 1
ATOM 734 C C . SER A 1 88 ? 13.071 -3.586 -8.098 1.00 96.62 88 SER A C 1
ATOM 736 O O . SER A 1 88 ? 12.274 -3.733 -9.026 1.00 96.62 88 SER A O 1
ATOM 738 N N . TRP A 1 89 ? 14.392 -3.616 -8.312 1.00 96.31 89 TRP A N 1
ATOM 739 C CA . TRP A 1 89 ? 14.955 -3.834 -9.652 1.00 96.31 89 TRP A CA 1
ATOM 740 C C . TRP A 1 89 ? 14.457 -5.131 -10.293 1.00 96.31 89 TRP A C 1
ATOM 742 O O . TRP A 1 89 ? 14.079 -5.136 -11.460 1.00 96.31 89 TRP A O 1
ATOM 752 N N . SER A 1 90 ? 14.406 -6.221 -9.526 1.00 95.88 90 SER A N 1
ATOM 753 C CA . SER A 1 90 ? 13.927 -7.519 -10.010 1.00 95.88 90 SER A CA 1
ATOM 754 C C . SER A 1 90 ? 12.460 -7.462 -10.449 1.00 95.88 90 SER A C 1
ATOM 756 O O . SER A 1 90 ? 12.102 -8.041 -11.476 1.00 95.88 90 SER A O 1
ATOM 758 N N . SER A 1 91 ? 11.617 -6.733 -9.711 1.00 97.00 91 SER A N 1
ATOM 759 C CA . SER A 1 91 ? 10.215 -6.501 -10.062 1.00 97.00 91 SER A CA 1
ATOM 760 C C . SER A 1 91 ? 10.071 -5.648 -11.321 1.00 97.00 91 SER A C 1
ATOM 762 O O . SER A 1 91 ? 9.326 -6.020 -12.225 1.00 97.00 91 SER A O 1
ATOM 764 N N . ILE A 1 92 ? 10.807 -4.537 -11.410 1.00 97.25 92 ILE A N 1
ATOM 765 C CA . ILE A 1 92 ? 10.773 -3.634 -12.568 1.00 97.25 92 ILE A CA 1
ATOM 766 C C . ILE A 1 92 ? 11.186 -4.398 -13.833 1.00 97.25 92 ILE A C 1
ATOM 768 O O . ILE A 1 92 ? 10.443 -4.454 -14.807 1.00 97.25 92 ILE A O 1
ATOM 772 N N . LEU A 1 93 ? 12.318 -5.104 -13.802 1.00 96.00 93 LEU A N 1
ATOM 773 C CA . LEU A 1 93 ? 12.789 -5.866 -14.962 1.00 96.00 93 LEU A CA 1
ATOM 774 C C . LEU A 1 93 ? 11.798 -6.961 -15.398 1.00 96.00 93 LEU A C 1
ATOM 776 O O . LEU A 1 93 ? 11.645 -7.225 -16.589 1.00 96.00 93 LEU A O 1
ATOM 780 N N . ARG A 1 94 ? 11.067 -7.569 -14.454 1.00 95.88 94 ARG A N 1
ATOM 781 C CA . ARG A 1 94 ? 10.038 -8.583 -14.741 1.00 95.88 94 ARG A CA 1
ATOM 782 C C . ARG A 1 94 ? 8.779 -8.009 -15.405 1.00 95.88 94 ARG A C 1
ATOM 784 O O . ARG A 1 94 ? 8.048 -8.755 -16.059 1.00 95.88 94 ARG A O 1
ATOM 791 N N . ARG A 1 95 ? 8.500 -6.717 -15.219 1.00 96.50 95 ARG A N 1
ATOM 792 C CA . ARG A 1 95 ? 7.271 -6.043 -15.672 1.00 96.50 95 ARG A CA 1
ATOM 793 C C . ARG A 1 95 ? 7.478 -5.149 -16.901 1.00 96.50 95 ARG A C 1
ATOM 795 O O . ARG A 1 95 ? 6.552 -4.435 -17.266 1.00 96.50 95 ARG A O 1
ATOM 802 N N . ILE A 1 96 ? 8.648 -5.193 -17.542 1.00 95.88 96 ILE A N 1
ATOM 803 C CA . ILE A 1 96 ? 8.956 -4.353 -18.707 1.00 95.88 96 ILE A CA 1
ATOM 804 C C . ILE A 1 96 ? 7.893 -4.543 -19.813 1.00 95.88 96 ILE A C 1
ATOM 806 O O . ILE A 1 96 ? 7.635 -5.683 -20.223 1.00 95.88 96 ILE A O 1
ATOM 810 N N . PRO A 1 97 ? 7.280 -3.454 -20.319 1.00 93.62 97 PRO A N 1
ATOM 811 C CA . PRO A 1 97 ? 6.330 -3.524 -21.422 1.00 93.62 97 PRO A CA 1
ATOM 812 C C . PRO A 1 97 ? 7.038 -3.781 -22.768 1.00 93.62 97 PRO A C 1
ATOM 814 O O . PRO A 1 97 ? 8.231 -3.504 -22.908 1.00 93.62 97 PRO A O 1
ATOM 817 N N . PRO A 1 98 ? 6.324 -4.281 -23.794 1.00 91.62 98 PRO A N 1
ATOM 818 C CA . PRO A 1 98 ? 6.895 -4.472 -25.126 1.00 91.62 98 PRO A CA 1
ATOM 819 C C . PRO A 1 98 ? 7.431 -3.166 -25.732 1.00 91.62 98 PRO A C 1
ATOM 821 O O . PRO A 1 98 ? 6.775 -2.129 -25.670 1.00 91.62 98 PRO A O 1
ATOM 824 N N . LEU A 1 99 ? 8.580 -3.241 -26.411 1.00 89.50 99 LEU A N 1
ATOM 825 C CA . LEU A 1 99 ? 9.223 -2.093 -27.075 1.00 89.50 99 LEU A CA 1
ATOM 826 C C . LEU A 1 99 ? 8.429 -1.532 -28.268 1.00 89.50 99 LEU A C 1
ATOM 828 O O . LEU A 1 99 ? 8.758 -0.466 -28.779 1.00 89.50 99 LEU A O 1
ATOM 832 N N . THR A 1 100 ? 7.381 -2.230 -28.712 1.00 92.69 100 THR A N 1
ATOM 833 C CA . THR A 1 100 ? 6.484 -1.775 -29.784 1.00 92.69 100 THR A CA 1
ATOM 834 C C . THR A 1 100 ? 5.709 -0.512 -29.406 1.00 92.69 100 THR A C 1
ATOM 836 O O . THR A 1 100 ? 5.306 0.237 -30.291 1.00 92.69 100 THR A O 1
ATOM 839 N N . ASP A 1 101 ? 5.523 -0.254 -28.107 1.00 92.12 101 ASP A N 1
ATOM 840 C CA . ASP A 1 101 ? 4.954 0.987 -27.577 1.00 92.12 101 ASP A CA 1
ATOM 841 C C . ASP A 1 101 ? 6.035 1.778 -26.825 1.00 92.12 101 ASP A C 1
ATOM 843 O O . ASP A 1 101 ? 6.162 1.735 -25.598 1.00 92.12 101 ASP A O 1
ATOM 847 N N . TRP A 1 102 ? 6.866 2.488 -27.590 1.00 92.88 102 TRP A N 1
ATOM 848 C CA . TRP A 1 102 ? 8.029 3.205 -27.062 1.00 92.88 102 TRP A CA 1
ATOM 849 C C . TRP A 1 102 ? 7.656 4.327 -26.079 1.00 92.88 102 TRP A C 1
ATOM 851 O O . TRP A 1 102 ? 8.417 4.609 -25.154 1.00 92.88 102 TRP A O 1
ATOM 861 N N . LYS A 1 103 ? 6.472 4.942 -26.232 1.00 94.38 103 LYS A N 1
ATOM 862 C CA . LYS A 1 103 ? 5.977 5.974 -25.307 1.00 94.38 103 LYS A CA 1
ATOM 863 C C . LYS A 1 103 ? 5.682 5.363 -23.945 1.00 94.38 103 LYS A C 1
ATOM 865 O O . LYS A 1 103 ? 6.144 5.885 -22.930 1.00 94.38 103 LYS A O 1
ATOM 870 N N . ARG A 1 104 ? 4.967 4.232 -23.927 1.00 94.12 104 ARG A N 1
ATOM 871 C CA . ARG A 1 104 ? 4.716 3.473 -22.699 1.00 94.12 104 ARG A CA 1
ATOM 872 C C . ARG A 1 104 ? 6.019 2.994 -22.071 1.00 94.12 104 ARG A C 1
ATOM 874 O O . ARG A 1 104 ? 6.158 3.096 -20.860 1.00 94.12 104 ARG A O 1
ATOM 881 N N . PHE A 1 105 ? 6.981 2.529 -22.867 1.00 94.62 105 PHE A N 1
ATOM 882 C CA . PHE A 1 105 ? 8.291 2.107 -22.364 1.00 94.62 105 PHE A CA 1
ATOM 883 C C . PHE A 1 105 ? 9.053 3.244 -21.660 1.00 94.62 105 PHE A C 1
ATOM 885 O O . PHE A 1 105 ? 9.564 3.046 -20.558 1.00 94.62 105 PHE A O 1
ATOM 892 N N . ILE A 1 106 ? 9.093 4.444 -22.251 1.00 95.25 106 ILE A N 1
ATOM 893 C CA . ILE A 1 106 ? 9.735 5.613 -21.627 1.00 95.25 106 ILE A CA 1
ATOM 894 C C . ILE A 1 106 ? 9.014 6.010 -20.340 1.00 95.25 106 ILE A C 1
ATOM 896 O O . ILE A 1 106 ? 9.664 6.179 -19.308 1.00 95.25 106 ILE A O 1
ATOM 900 N N . LEU A 1 107 ? 7.682 6.125 -20.383 1.00 95.62 107 LEU A N 1
ATOM 901 C CA . LEU A 1 107 ? 6.896 6.501 -19.209 1.00 95.62 107 LEU A CA 1
ATOM 902 C C . LEU A 1 107 ? 7.067 5.474 -18.083 1.00 95.62 107 LEU A C 1
ATOM 904 O O . LEU A 1 107 ? 7.315 5.840 -16.938 1.00 95.62 107 LEU A O 1
ATOM 908 N N . TYR A 1 108 ? 7.039 4.187 -18.428 1.00 96.56 108 TYR A N 1
ATOM 909 C CA . TYR A 1 108 ? 7.315 3.089 -17.512 1.00 96.56 108 TYR A CA 1
ATOM 910 C C . TYR A 1 108 ? 8.677 3.251 -16.828 1.00 96.56 108 TYR A C 1
ATOM 912 O O . TYR A 1 108 ? 8.753 3.169 -15.600 1.00 96.56 108 TYR A O 1
ATOM 920 N N . GLY A 1 109 ? 9.738 3.500 -17.603 1.00 95.62 109 GLY A N 1
ATOM 921 C CA . GLY A 1 109 ? 11.101 3.640 -17.092 1.00 95.62 109 GLY A CA 1
ATOM 922 C C . GLY A 1 109 ? 11.264 4.831 -16.148 1.00 95.62 109 GLY A C 1
ATOM 923 O O . GLY A 1 109 ? 11.752 4.656 -15.030 1.00 95.62 109 GLY A O 1
ATOM 924 N N . ILE A 1 110 ? 10.813 6.019 -16.565 1.00 96.50 110 ILE A N 1
ATOM 925 C CA . ILE A 1 110 ? 10.912 7.250 -15.763 1.00 96.50 110 ILE A CA 1
ATOM 926 C C . ILE A 1 110 ? 10.120 7.102 -14.462 1.00 96.50 110 ILE A C 1
ATOM 928 O O . ILE A 1 110 ? 10.662 7.336 -13.381 1.00 96.50 110 ILE A O 1
ATOM 932 N N . SER A 1 111 ? 8.864 6.654 -14.537 1.00 95.56 111 SER A N 1
ATOM 933 C CA . SER A 1 111 ? 8.011 6.540 -13.355 1.00 95.56 111 SER A CA 1
ATOM 934 C C . SER A 1 111 ? 8.504 5.468 -12.380 1.00 95.56 111 SER A C 1
ATOM 936 O O . SER A 1 111 ? 8.571 5.729 -11.181 1.00 95.56 111 SER A O 1
ATOM 938 N N . ASN A 1 112 ? 8.906 4.280 -12.853 1.00 96.56 112 ASN A N 1
ATOM 939 C CA . ASN A 1 112 ? 9.423 3.238 -11.956 1.00 96.56 112 ASN A CA 1
ATOM 940 C C . ASN A 1 112 ? 10.752 3.648 -11.305 1.00 96.56 112 ASN A C 1
ATOM 942 O O . ASN A 1 112 ? 10.981 3.290 -10.151 1.00 96.56 112 ASN A O 1
ATOM 946 N N . MET A 1 113 ? 11.599 4.419 -11.996 1.00 95.81 113 MET A N 1
ATOM 947 C CA . MET A 1 113 ? 12.813 4.979 -11.401 1.00 95.81 113 MET A CA 1
ATOM 948 C C . MET A 1 113 ? 12.488 5.994 -10.303 1.00 95.81 113 MET A C 1
ATOM 950 O O . MET A 1 113 ? 13.028 5.889 -9.205 1.00 95.81 113 MET A O 1
ATOM 954 N N . ALA A 1 114 ? 11.586 6.941 -10.578 1.00 94.44 114 ALA A N 1
ATOM 955 C CA . ALA A 1 114 ? 11.184 7.958 -9.610 1.00 94.44 114 ALA A CA 1
ATOM 956 C C . ALA A 1 114 ? 10.619 7.321 -8.331 1.00 94.44 114 ALA A C 1
ATOM 958 O O . ALA A 1 114 ? 11.079 7.621 -7.229 1.00 94.44 114 ALA A O 1
ATOM 959 N N . TYR A 1 115 ? 9.695 6.363 -8.472 1.00 94.56 115 TYR A N 1
ATOM 960 C CA . TYR A 1 115 ? 9.159 5.632 -7.324 1.00 94.56 115 TYR A CA 1
ATOM 961 C C . TYR A 1 115 ? 10.214 4.783 -6.620 1.00 94.56 115 TYR A C 1
ATOM 963 O O . TYR A 1 115 ? 10.211 4.708 -5.394 1.00 94.56 115 TYR A O 1
ATOM 971 N N . ARG A 1 116 ? 11.140 4.160 -7.354 1.00 93.62 116 ARG A N 1
ATOM 972 C CA . ARG A 1 116 ? 12.233 3.405 -6.740 1.00 93.62 116 ARG A CA 1
ATOM 973 C C . ARG A 1 116 ? 13.106 4.292 -5.859 1.00 93.62 116 ARG A C 1
ATOM 975 O O . ARG A 1 116 ? 13.418 3.873 -4.752 1.00 93.62 116 ARG A O 1
ATOM 982 N N . ILE A 1 117 ? 13.500 5.469 -6.346 1.00 92.81 117 ILE A N 1
ATOM 983 C CA . ILE A 1 117 ? 14.318 6.420 -5.584 1.00 92.81 117 ILE A CA 1
ATOM 984 C C . ILE A 1 117 ? 13.550 6.848 -4.330 1.00 92.81 117 ILE A C 1
ATOM 986 O O . ILE A 1 117 ? 14.041 6.631 -3.225 1.00 92.81 117 ILE A O 1
ATOM 990 N N . HIS A 1 118 ? 12.305 7.309 -4.494 1.00 89.69 118 HIS A N 1
ATOM 991 C CA . HIS A 1 118 ? 11.455 7.745 -3.381 1.00 89.69 118 HIS A CA 1
ATOM 992 C C . HIS A 1 118 ? 11.266 6.667 -2.298 1.00 89.69 118 HIS A C 1
ATOM 994 O O . HIS A 1 118 ? 11.285 6.970 -1.112 1.00 89.69 118 HIS A O 1
ATOM 1000 N N . TRP A 1 119 ? 11.107 5.396 -2.683 1.00 88.19 119 TRP A N 1
ATOM 1001 C CA . TRP A 1 119 ? 10.914 4.289 -1.736 1.00 88.19 119 TRP A CA 1
ATOM 1002 C C . TRP A 1 119 ? 12.210 3.573 -1.326 1.00 88.19 119 TRP A C 1
ATOM 1004 O O . TRP A 1 119 ? 12.152 2.598 -0.576 1.00 88.19 119 TRP A O 1
ATOM 1014 N N . SER A 1 120 ? 13.373 4.022 -1.807 1.00 82.12 120 SER A N 1
ATOM 1015 C CA . SER A 1 120 ? 14.678 3.486 -1.395 1.00 82.12 120 SER A CA 1
ATOM 1016 C C . SER A 1 120 ? 15.261 4.179 -0.166 1.00 82.12 120 SER A C 1
ATOM 1018 O O . SER A 1 120 ? 16.099 3.585 0.513 1.00 82.12 120 SER A O 1
ATOM 1020 N N . GLU A 1 121 ? 14.807 5.394 0.139 1.00 77.44 121 GLU A N 1
ATOM 1021 C CA . GLU A 1 121 ? 15.273 6.152 1.295 1.00 77.44 121 GLU A CA 1
ATOM 1022 C C . GLU A 1 121 ? 14.611 5.640 2.590 1.00 77.44 121 GLU A C 1
ATOM 1024 O O . GLU A 1 121 ? 13.395 5.410 2.620 1.00 77.44 121 GLU A O 1
ATOM 1029 N N . PRO A 1 122 ? 15.383 5.419 3.674 1.00 62.62 122 PRO A N 1
ATOM 1030 C CA . PRO A 1 122 ? 14.815 5.140 4.985 1.00 62.62 122 PRO A CA 1
ATOM 1031 C C . PRO A 1 122 ? 13.993 6.347 5.430 1.00 62.62 122 PRO A C 1
ATOM 1033 O O . PRO A 1 122 ? 14.509 7.459 5.487 1.00 62.62 122 PRO A O 1
ATOM 1036 N N . ARG A 1 123 ? 12.720 6.142 5.763 1.00 62.16 123 ARG A N 1
ATOM 1037 C CA . ARG A 1 123 ? 11.917 7.213 6.353 1.00 62.16 123 ARG A CA 1
ATOM 1038 C C . ARG A 1 123 ? 12.343 7.409 7.796 1.00 62.16 123 ARG A C 1
ATOM 1040 O O . ARG A 1 123 ? 12.237 6.474 8.592 1.00 62.16 123 ARG A O 1
ATOM 1047 N N . GLU A 1 124 ? 12.791 8.610 8.140 1.00 47.78 124 GLU A N 1
ATOM 1048 C CA . GLU A 1 124 ? 12.833 9.006 9.540 1.00 47.78 124 GLU A CA 1
ATOM 1049 C C . GLU A 1 124 ? 11.391 9.042 10.067 1.00 47.78 124 GLU A C 1
ATOM 1051 O O . GLU A 1 124 ? 10.456 9.493 9.400 1.00 47.78 124 GLU A O 1
ATOM 1056 N N . THR A 1 125 ? 11.173 8.464 11.245 1.00 43.19 125 THR A N 1
ATOM 1057 C CA . THR A 1 125 ? 9.869 8.454 11.910 1.00 43.19 125 THR A CA 1
ATOM 1058 C C . THR A 1 125 ? 9.464 9.880 12.269 1.00 43.19 125 THR A C 1
ATOM 1060 O O . THR A 1 125 ? 9.837 10.383 13.324 1.00 43.19 125 THR A O 1
ATOM 1063 N N . GLY A 1 126 ? 8.680 10.510 11.396 1.00 46.38 126 GLY A N 1
ATOM 1064 C CA . GLY A 1 126 ? 8.027 11.790 11.651 1.00 46.38 126 GLY A CA 1
ATOM 1065 C C . GLY A 1 126 ? 8.014 12.680 10.418 1.00 46.38 126 GLY A C 1
ATOM 1066 O O . GLY A 1 126 ? 8.882 13.527 10.270 1.00 46.38 126 GLY A O 1
ATOM 1067 N N . HIS A 1 127 ? 7.005 12.532 9.559 1.00 44.28 127 HIS A N 1
ATOM 1068 C CA . HIS A 1 127 ? 6.805 13.453 8.444 1.00 44.28 127 HIS A CA 1
ATOM 1069 C C . HIS A 1 127 ? 5.391 14.037 8.470 1.00 44.28 127 HIS A C 1
ATOM 1071 O O . HIS A 1 127 ? 4.408 13.380 8.130 1.00 44.28 127 HIS A O 1
ATOM 1077 N N . ASN A 1 128 ? 5.335 15.309 8.883 1.00 45.69 128 ASN A N 1
ATOM 1078 C CA . ASN A 1 128 ? 4.607 16.322 8.123 1.00 45.69 128 ASN A CA 1
ATOM 1079 C C . ASN A 1 128 ? 5.010 16.222 6.640 1.00 45.69 128 ASN A C 1
ATOM 1081 O O . ASN A 1 128 ? 6.152 15.869 6.364 1.00 45.69 128 ASN A O 1
ATOM 1085 N N . GLU A 1 129 ? 4.094 16.622 5.753 1.00 40.59 129 GLU A N 1
ATOM 1086 C CA . GLU A 1 129 ? 4.234 16.812 4.292 1.00 40.59 129 GLU A CA 1
ATOM 1087 C C . GLU A 1 129 ? 3.455 15.796 3.444 1.00 40.59 129 GLU A C 1
ATOM 1089 O O . GLU A 1 129 ? 3.961 14.795 2.941 1.00 40.59 129 GLU A O 1
ATOM 1094 N N . LEU A 1 130 ? 2.182 16.134 3.227 1.00 43.03 130 LEU A N 1
ATOM 1095 C CA . LEU A 1 130 ? 1.509 15.857 1.966 1.00 43.03 130 LEU A CA 1
ATOM 1096 C C . LEU A 1 130 ? 1.812 17.016 1.011 1.00 43.03 130 LEU A C 1
ATOM 1098 O O . LEU A 1 130 ? 1.057 17.981 0.964 1.00 43.03 130 LEU A O 1
ATOM 1102 N N . GLU A 1 131 ? 2.867 16.895 0.212 1.00 32.81 131 GLU A N 1
ATOM 1103 C CA . GLU A 1 131 ? 2.803 17.396 -1.160 1.00 32.81 131 GLU A CA 1
ATOM 1104 C C . GLU A 1 131 ? 3.177 16.254 -2.112 1.00 32.81 131 GLU A C 1
ATOM 1106 O O . GLU A 1 131 ? 4.250 15.659 -1.981 1.00 32.81 131 GLU A O 1
ATOM 1111 N N . PRO A 1 132 ? 2.290 15.878 -3.053 1.00 35.78 132 PRO A N 1
ATOM 1112 C CA . PRO A 1 132 ? 2.699 15.018 -4.149 1.00 35.78 132 PRO A CA 1
ATOM 1113 C C . PRO A 1 132 ? 3.769 15.751 -4.974 1.00 35.78 132 PRO A C 1
ATOM 1115 O O . PRO A 1 132 ? 3.723 16.979 -5.061 1.00 35.78 132 PRO A O 1
ATOM 1118 N N . PRO A 1 133 ? 4.714 15.027 -5.603 1.00 35.53 133 PRO A N 1
ATOM 1119 C CA . PRO A 1 133 ? 5.704 15.655 -6.465 1.00 35.53 133 PRO A CA 1
ATOM 1120 C C . PRO A 1 133 ? 4.985 16.496 -7.523 1.00 35.53 133 PRO A C 1
ATOM 1122 O O . PRO A 1 133 ? 4.129 15.988 -8.254 1.00 35.53 133 PRO A O 1
ATOM 1125 N N . SER A 1 134 ? 5.309 17.786 -7.550 1.00 36.59 134 SER A N 1
ATOM 1126 C CA . SER A 1 134 ? 4.824 18.729 -8.546 1.00 36.59 134 SER A CA 1
ATOM 1127 C C . SER A 1 134 ? 5.241 18.241 -9.935 1.00 36.59 134 SER A C 1
ATOM 1129 O O . SER A 1 134 ? 6.417 17.980 -10.191 1.00 36.59 134 SER A O 1
ATOM 1131 N N . ILE A 1 135 ? 4.235 18.043 -10.792 1.00 41.22 135 ILE A N 1
ATOM 1132 C CA . ILE A 1 135 ? 4.391 17.747 -12.224 1.00 41.22 135 ILE A CA 1
ATOM 1133 C C . ILE A 1 135 ? 4.896 19.003 -12.931 1.00 41.22 135 ILE A C 1
ATOM 1135 O O . ILE A 1 135 ? 4.348 20.089 -12.628 1.00 41.22 135 ILE A O 1
#

Sequence (135 aa):
MFGFDSEDNNIFERTVDFTKRIRLDLAQFTVLTPLPGTPLMAKLKEEGRIVEENWSRYDFGTAVFEPQRMSTEELVKGKEWAWREFYSWSSILRRIPPLTDWKRFILYGISNMAYRIHWSEPRETGHNELEPPSI